Protein AF-A0A2G2Y1C4-F1 (afdb_monomer_lite)

pLDDT: mean 75.75, std 23.14, range [30.42, 97.06]

Structure (mmCIF, N/CA/C/O backbone):
data_AF-A0A2G2Y1C4-F1
#
_entry.id   AF-A0A2G2Y1C4-F1
#
loop_
_atom_site.group_PDB
_atom_site.id
_atom_site.type_symbol
_atom_site.label_atom_id
_atom_site.label_alt_id
_atom_site.label_comp_id
_atom_site.label_asym_id
_atom_site.label_entity_id
_atom_site.label_seq_id
_atom_site.pdbx_PDB_ins_code
_atom_site.Cartn_x
_atom_site.Cartn_y
_atom_site.Cartn_z
_atom_site.occupancy
_atom_site.B_iso_or_equiv
_atom_site.auth_seq_id
_atom_site.auth_comp_id
_atom_site.auth_asym_id
_atom_site.auth_atom_id
_atom_site.pdbx_PDB_model_num
ATOM 1 N N . MET A 1 1 ? -16.533 24.999 45.768 1.00 81.38 1 MET A N 1
ATOM 2 C CA . MET A 1 1 ? -15.259 25.514 45.211 1.00 81.38 1 MET A CA 1
ATOM 3 C C . MET A 1 1 ? -14.084 24.594 45.549 1.00 81.38 1 MET A C 1
ATOM 5 O O . MET A 1 1 ? -13.440 24.134 44.619 1.00 81.38 1 MET A O 1
ATOM 9 N N . GLN A 1 2 ? -13.850 24.238 46.823 1.00 87.19 2 GLN A N 1
ATOM 10 C CA . GLN A 1 2 ? -12.787 23.288 47.216 1.00 87.19 2 GLN A CA 1
ATOM 11 C C . GLN A 1 2 ? -12.894 21.903 46.551 1.00 87.19 2 GLN A C 1
ATOM 13 O O . GLN A 1 2 ? -11.901 21.393 46.051 1.00 87.19 2 GLN A O 1
ATOM 18 N N . GLU A 1 3 ? -14.096 21.330 46.457 1.00 92.88 3 GLU A N 1
ATOM 19 C CA . GLU A 1 3 ? -14.301 20.005 45.844 1.00 92.88 3 GLU A CA 1
ATOM 20 C C . GLU A 1 3 ? -13.910 19.955 44.352 1.00 92.88 3 GLU A C 1
ATOM 22 O O . GLU A 1 3 ? -13.404 18.950 43.863 1.00 92.88 3 GLU A O 1
ATOM 27 N N . GLN A 1 4 ? -14.106 21.058 43.623 1.00 90.94 4 GLN A N 1
ATOM 28 C CA . GLN A 1 4 ? -13.743 21.156 42.203 1.00 90.94 4 GLN A CA 1
ATOM 29 C C . GLN A 1 4 ? -12.221 21.212 42.018 1.00 90.94 4 GLN A C 1
ATOM 31 O O . GLN A 1 4 ? -11.687 20.574 41.116 1.00 90.94 4 GLN A O 1
ATOM 36 N N . LEU A 1 5 ? -11.520 21.922 42.908 1.00 92.19 5 LEU A N 1
ATOM 37 C CA . LEU A 1 5 ? -10.056 21.945 42.942 1.00 92.19 5 LEU A CA 1
ATOM 38 C C . LEU A 1 5 ? -9.486 20.563 43.280 1.00 92.19 5 LEU A C 1
ATOM 40 O O . LEU A 1 5 ? -8.522 20.133 42.656 1.00 92.19 5 LEU A O 1
ATOM 44 N N . GLN A 1 6 ? -10.109 19.842 44.216 1.00 94.06 6 GLN A N 1
ATOM 45 C CA . GLN A 1 6 ? -9.686 18.490 44.576 1.00 94.06 6 GLN A CA 1
ATOM 46 C C . GLN A 1 6 ? -9.842 17.505 43.413 1.00 94.06 6 GLN A C 1
ATOM 48 O O . GLN A 1 6 ? -8.886 16.807 43.084 1.00 94.06 6 GLN A O 1
ATOM 53 N N . LYS A 1 7 ? -10.990 17.528 42.723 1.00 94.12 7 LYS A N 1
ATOM 54 C CA . LYS A 1 7 ? -11.219 16.718 41.514 1.00 94.12 7 LYS A CA 1
ATOM 55 C C . LYS A 1 7 ? -10.218 17.029 40.400 1.00 94.12 7 LYS A C 1
ATOM 57 O O . LYS A 1 7 ? -9.780 16.121 39.700 1.00 94.12 7 LYS A O 1
ATOM 62 N N . LEU A 1 8 ? -9.834 18.297 40.238 1.00 95.94 8 LEU A N 1
ATO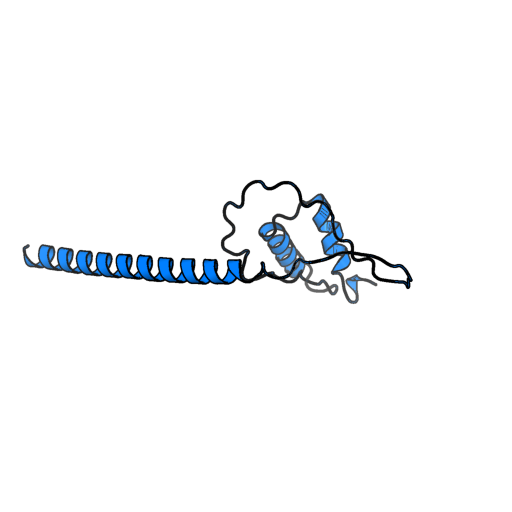M 63 C CA . LEU A 1 8 ? -8.838 18.694 39.242 1.00 95.94 8 LEU A CA 1
ATOM 64 C C . LEU A 1 8 ? -7.443 18.144 39.573 1.00 95.94 8 LEU A C 1
ATOM 66 O O . LEU A 1 8 ? -6.782 17.604 38.689 1.00 95.94 8 LEU A O 1
ATOM 70 N N . MET A 1 9 ? -7.010 18.248 40.832 1.00 93.31 9 MET A N 1
ATOM 71 C CA . MET A 1 9 ? -5.713 17.721 41.274 1.00 93.31 9 MET A CA 1
ATOM 72 C C . MET A 1 9 ? -5.638 16.200 41.127 1.00 93.31 9 MET A C 1
ATOM 74 O O . MET A 1 9 ? -4.637 15.680 40.644 1.00 93.31 9 MET A O 1
ATOM 78 N N . GLU A 1 10 ? -6.710 15.494 41.485 1.00 95.25 10 GLU A N 1
ATOM 79 C CA . GLU A 1 10 ? -6.806 14.041 41.327 1.00 95.25 10 GLU A CA 1
ATOM 80 C C . GLU A 1 10 ? -6.771 13.628 39.846 1.00 95.25 10 GLU A C 1
ATOM 82 O O . GLU A 1 10 ? -6.035 12.718 39.463 1.00 95.25 10 GLU A O 1
ATOM 87 N N . GLY A 1 11 ? -7.487 14.359 38.983 1.00 96.38 11 GLY A N 1
ATOM 88 C CA . GLY A 1 11 ? -7.442 14.150 37.537 1.00 96.38 11 GLY A CA 1
ATOM 89 C C . GLY A 1 11 ? -6.048 14.374 36.944 1.00 96.38 11 GLY A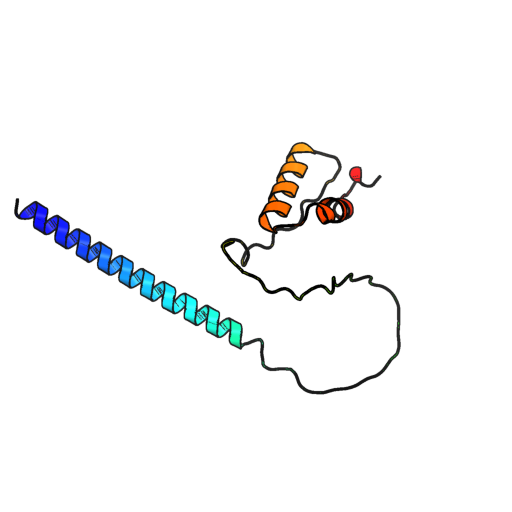 C 1
ATOM 90 O O . GLY A 1 11 ? -5.593 13.571 36.130 1.00 96.38 11 GLY A O 1
ATOM 91 N N . MET A 1 12 ? -5.345 15.428 37.367 1.00 93.25 12 MET A N 1
ATOM 92 C CA . MET A 1 12 ? -3.978 15.720 36.920 1.00 93.25 12 MET A CA 1
ATOM 93 C C . MET A 1 12 ? -2.971 14.673 37.401 1.00 93.25 12 MET A C 1
ATOM 95 O O . MET A 1 12 ? -2.137 14.249 36.604 1.00 93.25 12 MET A O 1
ATOM 99 N N . ALA A 1 13 ? -3.080 14.211 38.650 1.00 94.94 13 ALA A N 1
ATOM 100 C CA . ALA A 1 13 ? -2.252 13.125 39.172 1.00 94.94 13 ALA A CA 1
ATOM 101 C C . ALA A 1 13 ? -2.449 11.841 38.351 1.00 94.94 13 ALA A C 1
ATOM 103 O O . ALA A 1 13 ? -1.488 11.276 37.840 1.00 94.94 13 ALA A O 1
ATOM 104 N N . SER A 1 14 ? -3.703 11.463 38.082 1.00 96.44 14 SER A N 1
ATOM 105 C CA . SER A 1 14 ? -4.017 10.298 37.246 1.00 96.44 14 SER A CA 1
ATOM 106 C C . SER A 1 14 ? -3.522 10.430 35.796 1.00 96.44 14 SER A C 1
ATOM 108 O O . SER A 1 14 ? -3.154 9.439 35.163 1.00 96.44 14 SER A O 1
ATOM 110 N N . ILE A 1 15 ? -3.536 11.636 35.216 1.00 97.06 15 ILE A N 1
ATOM 111 C CA . ILE A 1 15 ? -2.954 11.887 33.885 1.00 97.06 15 ILE A CA 1
ATOM 112 C C . ILE A 1 15 ? -1.430 11.73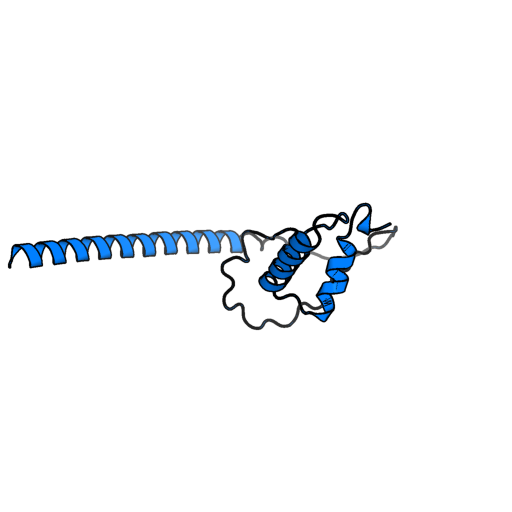9 33.933 1.00 97.06 15 ILE A C 1
ATOM 114 O O . ILE A 1 15 ? -0.853 11.120 33.041 1.00 97.06 15 ILE A O 1
ATOM 118 N N . MET A 1 16 ? -0.787 12.279 34.968 1.00 93.94 16 MET A N 1
ATOM 119 C CA . MET A 1 16 ? 0.662 12.207 35.143 1.00 93.94 16 MET A CA 1
ATOM 120 C C . MET A 1 16 ? 1.140 10.760 35.292 1.00 93.94 16 MET A C 1
ATOM 122 O O . MET A 1 16 ? 2.090 10.370 34.616 1.00 93.94 16 MET A O 1
ATOM 126 N N . ASP A 1 17 ? 0.435 9.950 36.081 1.00 95.81 17 ASP A N 1
ATOM 127 C CA . ASP A 1 17 ? 0.740 8.527 36.256 1.00 95.81 17 ASP A CA 1
ATOM 128 C C . ASP A 1 17 ? 0.623 7.758 34.934 1.00 95.81 17 ASP A C 1
ATOM 130 O O . ASP A 1 17 ? 1.509 6.981 34.576 1.00 95.81 17 ASP A O 1
ATOM 134 N N . ARG A 1 18 ? -0.440 8.018 34.159 1.00 96.00 18 ARG A N 1
ATOM 135 C CA . ARG A 1 18 ? -0.629 7.401 32.837 1.00 96.00 18 ARG A CA 1
ATOM 136 C C . ARG A 1 18 ? 0.471 7.792 31.857 1.00 96.00 18 ARG A C 1
ATOM 138 O O . ARG A 1 18 ? 0.987 6.920 31.166 1.00 96.00 18 ARG A O 1
ATOM 145 N N . ASN A 1 19 ? 0.851 9.067 31.810 1.00 95.81 19 ASN A N 1
ATOM 146 C CA . ASN A 1 19 ? 1.941 9.521 30.948 1.00 95.81 19 ASN A CA 1
ATOM 147 C C . ASN A 1 19 ? 3.273 8.876 31.357 1.00 95.81 19 ASN A C 1
ATOM 149 O O . ASN A 1 19 ? 3.985 8.361 30.502 1.00 95.81 19 ASN A O 1
ATOM 153 N N . SER A 1 20 ? 3.559 8.808 32.661 1.00 96.38 20 SER A N 1
ATOM 154 C CA . SER A 1 20 ? 4.757 8.139 33.177 1.00 96.38 20 SER A CA 1
ATOM 155 C C . SER A 1 20 ? 4.791 6.648 32.830 1.00 96.38 20 SER A C 1
ATOM 157 O O . SER A 1 20 ? 5.866 6.107 32.572 1.00 96.38 20 SER A O 1
ATOM 159 N N . GLN A 1 21 ? 3.638 5.975 32.836 1.00 96.44 21 GLN A N 1
ATOM 160 C CA . GLN A 1 21 ? 3.535 4.572 32.445 1.00 96.44 21 GLN A CA 1
ATOM 161 C C . GLN A 1 21 ? 3.794 4.389 30.943 1.00 96.44 21 GLN A C 1
ATOM 163 O O . GLN A 1 21 ? 4.566 3.511 30.566 1.00 96.44 21 GLN A O 1
ATOM 168 N N . VAL A 1 22 ? 3.217 5.247 30.095 1.00 96.44 22 VAL A N 1
ATOM 169 C CA . VAL A 1 22 ? 3.458 5.230 28.641 1.00 96.44 22 VAL A CA 1
ATOM 170 C C . VAL A 1 22 ? 4.936 5.460 28.323 1.00 96.44 22 VAL A C 1
ATOM 172 O O . VAL A 1 22 ? 5.499 4.743 27.498 1.00 96.44 22 VAL A O 1
ATOM 175 N N . ASP A 1 23 ? 5.588 6.408 28.999 1.00 93.88 23 ASP A N 1
ATOM 176 C CA . ASP A 1 23 ? 7.017 6.681 28.807 1.00 93.88 23 ASP A CA 1
ATOM 177 C C . ASP A 1 23 ? 7.883 5.471 29.182 1.00 93.88 23 ASP A C 1
ATOM 179 O O . ASP A 1 23 ? 8.853 5.149 28.487 1.00 93.88 23 ASP A O 1
ATOM 183 N N . LYS A 1 24 ? 7.507 4.759 30.250 1.00 96.12 24 LYS A N 1
ATOM 184 C CA . LYS A 1 24 ? 8.177 3.526 30.670 1.00 96.12 24 LYS A CA 1
ATOM 185 C C . LYS A 1 24 ? 8.014 2.415 29.630 1.00 96.12 24 LYS A C 1
ATOM 187 O O . LYS A 1 24 ? 9.012 1.839 29.201 1.00 96.12 24 LYS A O 1
ATOM 192 N N . GLU A 1 25 ? 6.785 2.149 29.194 1.00 95.38 25 GLU A N 1
ATOM 193 C CA . GLU A 1 25 ? 6.492 1.130 28.176 1.00 95.38 25 GLU A CA 1
ATOM 194 C C . GLU A 1 25 ? 7.194 1.442 26.846 1.00 95.38 25 GLU A C 1
ATOM 196 O O . GLU A 1 25 ? 7.759 0.552 26.210 1.00 95.38 25 GLU A O 1
ATOM 201 N N . MET A 1 26 ? 7.242 2.717 26.448 1.00 94.44 26 MET A N 1
ATOM 202 C CA . MET A 1 26 ? 7.983 3.171 25.270 1.00 94.44 26 MET A CA 1
ATOM 203 C C . MET A 1 26 ? 9.492 2.924 25.409 1.00 94.44 26 MET A C 1
ATOM 205 O O . MET A 1 26 ? 10.149 2.517 24.447 1.00 94.44 26 MET A O 1
ATOM 209 N N . GLY A 1 27 ? 10.046 3.149 26.604 1.00 94.94 27 GLY A N 1
ATOM 210 C CA . GLY A 1 27 ? 11.438 2.840 26.924 1.00 94.94 27 GLY A CA 1
ATOM 211 C C . GLY A 1 27 ? 11.754 1.352 26.766 1.00 94.94 27 GLY A C 1
ATOM 212 O O . GLY A 1 27 ? 12.711 0.999 26.075 1.00 94.94 27 GLY A O 1
ATOM 213 N N . GLU A 1 28 ? 10.914 0.484 27.329 1.00 95.31 28 GLU A N 1
ATOM 214 C CA . GLU A 1 28 ? 11.053 -0.975 27.231 1.00 95.31 28 GLU A CA 1
ATOM 215 C C . GLU A 1 28 ? 10.929 -1.464 25.778 1.00 95.31 28 GLU A C 1
ATOM 217 O O . GLU A 1 28 ? 11.750 -2.254 25.303 1.00 95.31 28 GLU A O 1
ATOM 222 N N . LEU A 1 29 ? 9.950 -0.950 25.023 1.00 95.38 29 LEU A N 1
ATOM 223 C CA . LEU A 1 29 ? 9.786 -1.264 23.600 1.00 95.38 29 LEU A CA 1
ATOM 224 C C . LEU A 1 29 ? 11.011 -0.845 22.778 1.00 95.38 29 LEU A C 1
ATOM 226 O O . LEU A 1 29 ? 11.468 -1.603 21.916 1.00 95.38 29 LEU A O 1
ATOM 230 N N . LYS A 1 30 ? 11.577 0.335 23.056 1.00 88.81 30 LYS A N 1
ATOM 231 C CA . LYS A 1 30 ? 12.797 0.817 22.397 1.00 88.81 30 LYS A CA 1
ATOM 232 C C . LYS A 1 30 ? 13.995 -0.082 22.698 1.00 88.81 30 LYS A C 1
ATOM 234 O O . LYS A 1 30 ? 14.774 -0.373 21.791 1.00 88.81 30 LYS A O 1
ATOM 239 N N . GLU A 1 31 ? 14.145 -0.525 23.943 1.00 92.19 31 GLU A N 1
ATOM 240 C CA . GLU A 1 31 ? 15.231 -1.421 24.340 1.00 92.19 31 GLU A CA 1
ATOM 241 C C . GLU A 1 31 ? 15.115 -2.792 23.662 1.00 92.19 31 GLU A C 1
ATOM 243 O O . GLU A 1 31 ? 16.096 -3.297 23.114 1.00 92.19 31 GLU A O 1
ATOM 248 N N . ASN A 1 32 ? 13.912 -3.368 23.619 1.00 89.94 32 ASN A N 1
ATOM 249 C CA . ASN A 1 32 ? 13.664 -4.639 22.939 1.00 89.94 32 ASN A CA 1
ATOM 250 C C . ASN A 1 32 ? 13.996 -4.566 21.441 1.00 89.94 32 ASN A C 1
ATOM 252 O O . ASN A 1 32 ? 14.635 -5.471 20.903 1.00 89.94 32 ASN A O 1
ATOM 256 N N . LEU A 1 33 ? 13.636 -3.464 20.773 1.00 83.38 33 LEU A N 1
ATOM 257 C CA . LEU A 1 33 ? 14.007 -3.227 19.374 1.00 83.38 33 LEU A CA 1
ATOM 258 C C . LEU A 1 33 ? 15.524 -3.093 19.186 1.00 83.38 33 LEU A C 1
ATOM 260 O O . LEU A 1 33 ? 16.065 -3.629 18.221 1.00 83.38 33 LEU A O 1
ATOM 264 N N . ALA A 1 34 ? 16.218 -2.412 20.102 1.00 82.88 34 ALA A N 1
ATOM 265 C CA . ALA A 1 34 ? 17.673 -2.285 20.046 1.00 82.88 34 ALA A CA 1
ATOM 266 C C . ALA A 1 34 ? 18.372 -3.647 20.189 1.00 82.88 34 ALA A C 1
ATOM 268 O O . ALA A 1 34 ? 19.318 -3.925 19.459 1.00 82.88 34 ALA A O 1
ATOM 269 N N . ARG A 1 35 ? 17.873 -4.525 21.069 1.00 81.12 35 ARG A N 1
ATOM 270 C CA . ARG A 1 35 ? 18.395 -5.891 21.244 1.00 81.12 35 ARG A CA 1
ATOM 271 C C . ARG A 1 35 ? 18.214 -6.751 19.990 1.00 81.12 35 ARG A C 1
ATOM 273 O O . ARG A 1 35 ? 19.120 -7.492 19.634 1.00 81.12 35 ARG A O 1
ATOM 280 N N . LEU A 1 36 ? 17.082 -6.626 19.296 1.00 77.38 36 LEU A N 1
ATOM 281 C CA . LEU A 1 36 ? 16.839 -7.343 18.037 1.00 77.38 36 LEU A CA 1
ATOM 282 C C . LEU A 1 36 ? 17.774 -6.888 16.907 1.00 77.38 36 LEU A C 1
ATOM 284 O O . LEU A 1 36 ? 18.185 -7.714 16.101 1.00 77.38 36 LEU A O 1
ATOM 288 N N . ALA A 1 37 ? 18.143 -5.605 16.864 1.00 74.56 37 ALA A N 1
ATOM 289 C CA . ALA A 1 37 ? 19.045 -5.072 15.841 1.00 74.56 37 ALA A CA 1
ATOM 290 C C . ALA A 1 37 ? 20.508 -5.532 15.999 1.00 74.56 37 ALA A C 1
ATOM 292 O O . ALA A 1 37 ? 21.247 -5.543 15.021 1.00 74.56 37 ALA A O 1
ATOM 293 N N . VAL A 1 38 ? 20.936 -5.904 17.211 1.00 62.22 38 VAL A N 1
ATOM 294 C CA . VAL A 1 38 ? 22.321 -6.333 17.494 1.00 62.22 38 VAL A CA 1
ATOM 295 C C . VAL A 1 38 ? 22.577 -7.791 17.082 1.00 62.22 38 VAL A C 1
ATOM 297 O O . VAL A 1 38 ? 23.716 -8.162 16.817 1.00 62.22 38 VAL A O 1
ATOM 300 N N . ASN A 1 39 ? 21.532 -8.611 16.953 1.00 59.03 39 ASN A N 1
ATOM 301 C CA . ASN A 1 39 ? 21.679 -10.051 16.722 1.00 59.03 39 ASN A CA 1
ATOM 302 C C . ASN A 1 39 ? 21.941 -10.450 15.253 1.00 59.03 39 ASN A C 1
ATOM 304 O O . ASN A 1 39 ? 22.095 -11.637 14.982 1.00 59.03 39 ASN A O 1
ATOM 308 N N . ASP A 1 40 ? 22.014 -9.498 14.315 1.00 57.03 40 ASP A N 1
ATOM 309 C CA . ASP A 1 40 ? 22.295 -9.763 12.889 1.00 57.03 40 ASP A CA 1
ATOM 310 C C . ASP A 1 40 ? 23.802 -9.693 12.546 1.00 57.03 40 ASP A C 1
ATOM 312 O O . ASP A 1 40 ? 24.197 -9.901 11.404 1.00 57.03 40 ASP A O 1
ATOM 316 N N . GLN A 1 41 ? 24.673 -9.397 13.522 1.00 49.06 41 GLN A N 1
ATOM 317 C CA . GLN A 1 41 ? 26.063 -8.998 13.261 1.00 49.06 41 GLN A CA 1
ATOM 318 C C . GLN A 1 41 ? 27.128 -9.929 13.873 1.00 49.06 41 GLN A C 1
ATOM 320 O O . GLN A 1 41 ? 28.149 -9.461 14.368 1.00 49.06 41 GLN A O 1
ATOM 325 N N . GLU A 1 42 ? 26.930 -11.249 13.807 1.00 43.94 42 GLU A N 1
ATOM 326 C CA . GLU A 1 42 ? 27.973 -12.238 14.137 1.00 43.94 42 GLU A CA 1
ATOM 327 C C . GLU A 1 42 ? 28.008 -13.413 13.139 1.00 43.94 42 GLU A C 1
ATOM 329 O O . GLU A 1 42 ? 27.763 -14.547 13.530 1.00 43.94 42 GLU A O 1
ATOM 334 N N . ASN A 1 43 ? 28.317 -13.177 11.852 1.00 44.50 43 ASN A N 1
ATOM 335 C CA . ASN A 1 43 ? 28.992 -14.183 11.005 1.00 44.50 43 ASN A CA 1
ATOM 336 C C . ASN A 1 43 ? 29.504 -13.607 9.663 1.00 44.50 43 ASN A C 1
ATOM 338 O O . ASN A 1 43 ? 28.932 -13.876 8.613 1.00 44.50 43 ASN A O 1
ATOM 342 N N . GLU A 1 44 ? 30.598 -12.845 9.664 1.00 40.75 44 GLU A N 1
ATOM 343 C CA . GLU A 1 44 ? 31.309 -12.472 8.426 1.00 40.75 44 GLU A CA 1
ATOM 344 C C . GLU A 1 44 ? 32.798 -12.805 8.592 1.00 40.75 44 GLU A C 1
ATOM 346 O O . GLU A 1 44 ? 33.608 -11.996 9.049 1.00 40.75 44 GLU A O 1
ATOM 351 N N . GLY A 1 45 ? 33.150 -14.050 8.260 1.00 36.12 45 GLY A N 1
ATOM 352 C CA . GLY A 1 45 ? 34.520 -14.551 8.234 1.00 36.12 45 GLY A CA 1
ATOM 353 C C . GLY A 1 45 ? 34.795 -15.399 6.988 1.00 36.12 45 GLY A C 1
ATOM 354 O O . GLY A 1 45 ? 34.300 -16.512 6.884 1.00 36.12 45 GLY A O 1
ATOM 355 N N . GLY A 1 46 ? 35.655 -14.891 6.096 1.00 33.47 46 GLY A N 1
ATOM 356 C CA . GLY A 1 46 ? 36.616 -15.707 5.332 1.00 33.47 46 GLY A CA 1
ATOM 357 C C . GLY A 1 46 ? 36.210 -16.316 3.974 1.00 33.47 46 GLY A C 1
ATOM 358 O O . GLY A 1 46 ? 35.873 -17.486 3.901 1.00 33.47 46 GLY A O 1
ATOM 359 N N . ARG A 1 47 ? 36.402 -15.536 2.898 1.00 39.78 47 ARG A N 1
ATOM 360 C CA . ARG A 1 47 ? 37.311 -15.764 1.738 1.00 39.78 47 ARG A CA 1
ATOM 361 C C . ARG A 1 47 ? 37.276 -17.081 0.893 1.00 39.78 47 ARG A C 1
ATOM 363 O O . ARG A 1 47 ? 37.646 -18.148 1.360 1.00 39.78 47 ARG A O 1
ATOM 370 N N . GLU A 1 48 ? 37.085 -16.843 -0.420 1.00 37.94 48 GLU A N 1
ATOM 371 C CA . GLU A 1 48 ? 37.654 -17.454 -1.661 1.00 37.94 48 GLU A CA 1
ATOM 372 C C . GLU A 1 48 ? 36.994 -18.616 -2.453 1.00 37.94 48 GLU A C 1
ATOM 374 O O . GLU A 1 48 ? 36.933 -19.761 -2.027 1.00 37.94 48 GLU A O 1
ATOM 379 N N . GLU A 1 49 ? 36.612 -18.238 -3.690 1.00 36.78 49 GLU A N 1
ATOM 380 C CA . GLU A 1 49 ? 36.729 -18.878 -5.021 1.00 36.78 49 GLU A CA 1
ATOM 381 C C . GLU A 1 49 ? 36.487 -20.386 -5.234 1.00 36.78 49 GLU A C 1
ATOM 383 O O . GLU A 1 49 ? 37.298 -21.227 -4.862 1.00 36.78 49 GLU A O 1
ATOM 388 N N . SER A 1 50 ? 35.545 -20.715 -6.132 1.00 39.44 50 SER A N 1
ATOM 389 C CA . SER A 1 50 ? 35.885 -21.111 -7.519 1.00 39.44 50 SER A CA 1
ATOM 390 C C . SER A 1 50 ? 34.668 -21.538 -8.351 1.00 39.44 50 SER A C 1
ATOM 392 O O . SER A 1 50 ? 33.663 -22.037 -7.855 1.00 39.44 50 SER A O 1
ATOM 394 N N . ALA A 1 51 ? 34.807 -21.313 -9.656 1.00 43.97 51 ALA A N 1
ATOM 395 C CA . ALA A 1 51 ? 33.825 -21.453 -10.721 1.00 43.97 51 ALA A CA 1
ATOM 396 C C . ALA A 1 51 ? 33.344 -22.888 -11.019 1.00 43.97 51 ALA A C 1
ATOM 398 O O . ALA A 1 51 ? 34.148 -23.810 -11.089 1.00 43.97 51 ALA A O 1
ATOM 399 N N . ALA A 1 52 ? 32.054 -23.029 -11.351 1.00 32.97 52 ALA A N 1
ATOM 400 C CA . ALA A 1 52 ? 31.517 -23.910 -12.403 1.00 32.97 52 ALA A CA 1
ATOM 401 C C . ALA A 1 52 ? 29.997 -23.690 -12.519 1.00 32.97 52 ALA A C 1
ATOM 403 O O . ALA A 1 52 ? 29.260 -23.838 -11.549 1.00 32.97 52 ALA A O 1
ATOM 404 N N . GLY A 1 53 ? 29.536 -23.277 -13.700 1.00 33.47 53 GLY A N 1
ATOM 405 C CA . GLY A 1 53 ? 28.196 -22.727 -13.883 1.00 33.47 53 GLY A CA 1
ATOM 406 C C . GLY A 1 53 ? 27.033 -23.713 -13.949 1.00 33.47 53 GLY A C 1
ATOM 407 O O . GLY A 1 53 ? 27.207 -24.926 -14.029 1.00 33.47 53 GLY A O 1
ATOM 408 N N . ARG A 1 54 ? 25.831 -23.130 -14.006 1.00 36.69 54 ARG A N 1
ATOM 409 C CA . ARG A 1 54 ? 24.696 -23.493 -14.872 1.00 36.69 54 ARG A CA 1
ATOM 410 C C . ARG A 1 54 ? 23.572 -22.463 -14.698 1.00 36.69 54 ARG A C 1
ATOM 412 O O . ARG A 1 54 ? 23.577 -21.668 -13.770 1.00 36.69 54 ARG A O 1
ATOM 419 N N . ALA A 1 55 ? 22.700 -22.445 -15.695 1.00 34.19 55 ALA A N 1
ATOM 420 C CA . ALA A 1 55 ? 21.814 -21.368 -16.105 1.00 34.19 55 ALA A CA 1
ATOM 421 C C . ALA A 1 55 ? 20.616 -21.053 -15.182 1.00 34.19 55 ALA A C 1
ATOM 423 O O . ALA A 1 55 ? 20.159 -21.901 -14.424 1.00 34.19 55 ALA A O 1
ATOM 424 N N . CYS A 1 56 ? 20.061 -19.858 -15.436 1.00 30.42 56 CYS A N 1
ATOM 425 C CA . CYS A 1 56 ? 18.703 -19.369 -15.150 1.00 30.42 56 CYS A CA 1
ATOM 426 C C . CYS A 1 56 ? 18.350 -18.941 -13.713 1.00 30.42 56 CYS A C 1
ATOM 428 O O . CYS A 1 56 ? 17.803 -19.718 -12.944 1.00 30.42 56 CYS A O 1
ATOM 430 N N . SER A 1 57 ? 18.486 -17.637 -13.449 1.00 41.31 57 SER A N 1
ATOM 431 C CA . SER A 1 57 ? 17.397 -16.781 -12.943 1.00 41.31 57 SER A CA 1
ATOM 432 C C . SER A 1 57 ? 17.813 -15.318 -13.142 1.00 41.31 57 SER A C 1
ATOM 434 O O . SER A 1 57 ? 18.858 -14.904 -12.645 1.00 41.31 57 SER A O 1
ATOM 436 N N . MET A 1 58 ? 17.069 -14.541 -13.939 1.00 43.16 58 MET A N 1
ATOM 437 C CA . MET A 1 58 ? 17.260 -13.085 -13.982 1.00 43.16 58 MET A CA 1
ATOM 438 C C . MET A 1 58 ? 16.641 -12.483 -12.720 1.00 43.16 58 MET A C 1
ATOM 440 O O . MET A 1 58 ? 15.549 -11.920 -12.751 1.00 43.16 58 MET A O 1
ATOM 444 N N . ASP A 1 59 ? 17.357 -12.586 -11.610 1.00 38.78 59 ASP A N 1
ATOM 445 C CA . ASP A 1 59 ? 17.136 -11.726 -10.462 1.00 38.78 59 ASP A CA 1
ATOM 446 C C . ASP A 1 59 ? 17.750 -10.364 -10.796 1.00 38.78 59 ASP A C 1
ATOM 448 O O . ASP A 1 59 ? 18.949 -10.129 -10.644 1.00 38.78 59 ASP A O 1
ATOM 452 N N . LEU A 1 60 ? 16.920 -9.464 -11.331 1.00 41.31 60 LEU A N 1
ATOM 453 C CA . LEU A 1 60 ? 17.235 -8.041 -11.453 1.00 41.31 60 LEU A CA 1
ATOM 454 C C . LEU A 1 60 ? 17.322 -7.445 -10.041 1.00 41.31 60 LEU A C 1
ATOM 456 O O . LEU A 1 60 ? 16.408 -6.773 -9.564 1.00 41.31 60 LEU A O 1
ATOM 460 N N . HIS A 1 61 ? 18.444 -7.700 -9.370 1.00 45.19 61 HIS A N 1
ATOM 461 C CA . HIS A 1 61 ? 18.904 -6.899 -8.251 1.00 45.19 61 HIS A CA 1
ATOM 462 C C . HIS A 1 61 ? 19.188 -5.505 -8.814 1.00 45.19 61 HIS A C 1
ATOM 464 O O . HIS A 1 61 ? 20.161 -5.283 -9.534 1.00 45.19 61 HIS A O 1
ATOM 470 N N . ASN A 1 62 ? 18.261 -4.578 -8.579 1.00 47.41 62 ASN A N 1
ATOM 471 C CA . ASN A 1 62 ? 18.428 -3.181 -8.941 1.00 47.41 62 ASN A CA 1
ATOM 472 C C . ASN A 1 62 ? 19.491 -2.572 -8.021 1.00 47.41 62 ASN A C 1
ATOM 474 O O . ASN A 1 62 ? 19.190 -2.062 -6.940 1.00 47.41 62 ASN A O 1
ATOM 478 N N . ASP A 1 63 ? 20.738 -2.671 -8.462 1.00 43.00 63 ASP A N 1
ATOM 479 C CA . ASP A 1 63 ? 21.910 -2.046 -7.868 1.00 43.00 63 ASP A CA 1
ATOM 480 C C . ASP A 1 63 ? 21.87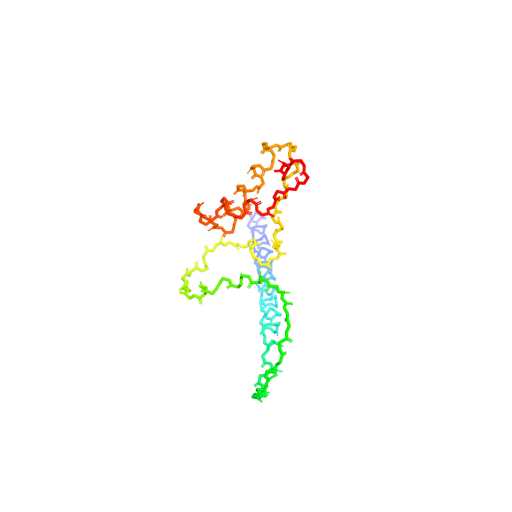8 -0.530 -8.136 1.00 43.00 63 ASP A C 1
ATOM 482 O O . ASP A 1 63 ? 22.517 -0.004 -9.039 1.00 43.00 63 ASP A O 1
ATOM 486 N N . TYR A 1 64 ? 21.037 0.171 -7.373 1.00 45.25 64 TYR A N 1
ATOM 487 C CA . TYR A 1 64 ? 21.109 1.618 -7.152 1.00 45.25 64 TYR A CA 1
ATOM 488 C C . TYR A 1 64 ? 20.698 1.933 -5.707 1.00 45.25 64 TYR A C 1
ATOM 490 O O . TYR A 1 64 ? 19.834 2.769 -5.445 1.00 45.25 64 TYR A O 1
ATOM 498 N N . ARG A 1 65 ? 21.314 1.260 -4.728 1.00 48.91 65 ARG A N 1
ATOM 499 C CA . ARG A 1 65 ? 21.279 1.703 -3.327 1.00 48.91 65 ARG A CA 1
ATOM 500 C C . ARG A 1 65 ? 22.516 2.535 -3.011 1.00 48.91 65 ARG A C 1
ATOM 502 O O . ARG A 1 65 ? 23.469 2.054 -2.416 1.00 48.91 65 ARG A O 1
ATOM 509 N N . SER A 1 66 ? 22.471 3.816 -3.371 1.00 51.62 66 SER A N 1
ATOM 510 C CA . SER A 1 66 ? 23.198 4.846 -2.622 1.00 51.62 66 SER A CA 1
ATOM 511 C C . SER A 1 66 ? 22.606 6.233 -2.871 1.00 51.62 66 SER A C 1
ATOM 513 O O . SER A 1 66 ? 23.042 6.985 -3.742 1.00 51.62 66 SER A O 1
ATOM 515 N N . ARG A 1 67 ? 21.588 6.576 -2.077 1.00 41.00 67 ARG A N 1
ATOM 516 C CA . ARG A 1 67 ? 21.336 7.955 -1.646 1.00 41.00 67 ARG A CA 1
ATOM 517 C C . ARG A 1 67 ? 20.444 7.922 -0.409 1.00 41.00 67 ARG A C 1
ATOM 519 O O . ARG A 1 67 ? 19.250 8.190 -0.480 1.00 41.00 67 ARG A O 1
ATOM 526 N N . ASP A 1 68 ? 21.046 7.618 0.734 1.00 49.22 68 ASP A N 1
ATOM 527 C CA . ASP A 1 68 ? 20.507 8.006 2.032 1.00 49.22 68 ASP A CA 1
ATOM 528 C C . ASP A 1 68 ? 20.181 9.498 2.023 1.00 49.22 68 ASP A C 1
ATOM 530 O O . ASP A 1 68 ? 21.085 10.328 2.132 1.00 49.22 68 ASP A O 1
ATOM 534 N N . LYS A 1 69 ? 18.899 9.849 1.891 1.00 47.31 69 LYS A N 1
ATOM 535 C CA . LYS A 1 69 ? 18.350 11.102 2.409 1.00 47.31 69 LYS A CA 1
ATOM 536 C C . LYS A 1 69 ? 16.919 10.873 2.882 1.00 47.31 69 LYS A C 1
ATOM 538 O O . LYS A 1 69 ? 15.979 10.904 2.106 1.00 47.31 69 LYS A O 1
ATOM 543 N N . GLN A 1 70 ? 16.813 10.763 4.205 1.00 43.16 70 GLN A N 1
ATOM 544 C CA . GLN A 1 70 ? 15.696 11.282 4.991 1.00 43.16 70 GLN A CA 1
ATOM 545 C C . GLN A 1 70 ? 14.416 10.439 4.991 1.00 43.16 70 GLN A C 1
ATOM 547 O O . GLN A 1 70 ? 13.369 10.841 4.509 1.00 43.16 70 GLN A O 1
ATOM 552 N N . ASN A 1 71 ? 14.513 9.335 5.731 1.00 48.91 71 ASN A N 1
ATOM 553 C CA . ASN A 1 71 ? 13.444 8.724 6.519 1.00 48.91 71 ASN A CA 1
ATOM 554 C C . ASN A 1 71 ? 12.684 9.777 7.363 1.00 48.91 71 ASN A C 1
ATOM 556 O O . ASN A 1 71 ? 12.996 9.981 8.535 1.00 48.91 71 ASN A O 1
ATOM 560 N N . HIS A 1 72 ? 11.719 10.472 6.761 1.00 49.59 72 HIS A N 1
ATOM 561 C CA . HIS A 1 72 ? 10.758 11.325 7.459 1.00 49.59 72 HIS A CA 1
ATOM 562 C C . HIS A 1 72 ? 9.342 10.900 7.083 1.00 49.59 72 HIS A C 1
ATOM 564 O O . HIS A 1 72 ? 8.758 11.406 6.134 1.00 49.59 72 HIS A O 1
ATOM 570 N N . GLY A 1 73 ? 8.769 10.023 7.909 1.00 47.91 73 GLY A N 1
ATOM 571 C CA . GLY A 1 73 ? 7.344 10.141 8.206 1.00 47.91 73 GLY A CA 1
ATOM 572 C C . GLY A 1 73 ? 6.404 9.075 7.668 1.00 47.91 73 GLY A C 1
ATOM 573 O O . GLY A 1 73 ? 5.220 9.370 7.582 1.00 47.91 73 GLY A O 1
ATOM 574 N N . ASN A 1 74 ? 6.849 7.847 7.391 1.00 47.53 74 ASN A N 1
ATOM 575 C CA . ASN A 1 74 ? 5.903 6.774 7.080 1.00 47.53 74 ASN A CA 1
ATOM 576 C C . ASN A 1 74 ? 5.905 5.693 8.175 1.00 47.53 74 ASN A C 1
ATOM 578 O O . ASN A 1 74 ? 6.528 4.646 8.068 1.00 47.53 74 ASN A O 1
ATOM 582 N N . PHE A 1 75 ? 5.202 5.963 9.281 1.00 48.16 75 PHE A N 1
ATOM 583 C CA . PHE A 1 75 ? 5.058 5.051 10.429 1.00 48.16 75 PHE A CA 1
ATOM 584 C C . PHE A 1 75 ? 4.411 3.693 10.074 1.00 48.16 75 PHE A C 1
ATOM 586 O O . PHE A 1 75 ? 4.466 2.763 10.876 1.00 48.16 75 PHE A O 1
ATOM 593 N N . PHE A 1 76 ? 3.847 3.553 8.871 1.00 51.91 76 PHE A N 1
ATOM 594 C CA . PHE A 1 76 ? 3.266 2.308 8.363 1.00 51.91 76 PHE A CA 1
ATOM 595 C C . PHE A 1 76 ? 4.287 1.346 7.715 1.00 51.91 76 PHE A C 1
ATOM 597 O O . PHE A 1 76 ? 3.959 0.185 7.483 1.00 51.91 76 PHE A O 1
ATOM 604 N N . THR A 1 77 ? 5.535 1.763 7.455 1.00 52.19 77 THR A N 1
ATOM 605 C CA . THR A 1 77 ? 6.420 1.072 6.487 1.00 52.19 77 THR A CA 1
ATOM 606 C C . THR A 1 77 ? 7.340 -0.014 7.036 1.00 52.19 77 THR A C 1
ATOM 608 O O . THR A 1 77 ? 8.174 -0.527 6.294 1.00 52.19 77 THR A O 1
ATOM 611 N N . ARG A 1 78 ? 7.215 -0.429 8.303 1.00 52.25 78 ARG A N 1
ATOM 612 C CA . ARG A 1 78 ? 8.066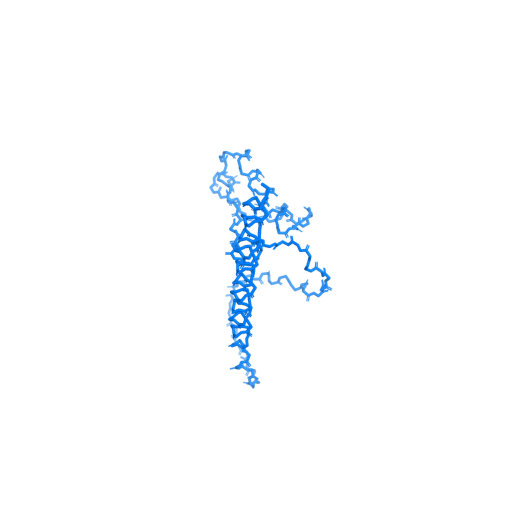 -1.522 8.828 1.00 52.25 78 ARG A CA 1
ATOM 613 C C . ARG A 1 78 ? 7.352 -2.835 9.117 1.00 52.25 78 ARG A C 1
ATOM 615 O O . ARG A 1 78 ? 8.037 -3.836 9.280 1.00 52.25 78 ARG A O 1
ATOM 622 N N . PHE A 1 79 ? 6.019 -2.853 9.163 1.00 51.19 79 PHE A N 1
ATOM 623 C CA . PHE A 1 79 ? 5.281 -4.034 9.636 1.00 51.19 79 PHE A CA 1
ATOM 624 C C . PHE A 1 79 ? 4.267 -4.629 8.655 1.00 51.19 79 PHE A C 1
ATOM 626 O O . PHE A 1 79 ? 3.809 -5.740 8.897 1.00 51.19 79 PHE A O 1
ATOM 633 N N . SER A 1 80 ? 3.987 -3.983 7.522 1.00 55.78 80 SER A N 1
ATOM 634 C CA . SER A 1 80 ? 3.120 -4.561 6.488 1.00 55.78 80 SER A CA 1
ATOM 635 C C . SER A 1 80 ? 3.677 -4.239 5.110 1.00 55.78 80 SER A C 1
ATOM 637 O O . SER A 1 80 ? 3.262 -3.274 4.475 1.00 55.78 80 SER A O 1
ATOM 639 N N . ARG A 1 81 ? 4.646 -5.031 4.641 1.00 67.12 81 ARG A N 1
ATOM 640 C CA . ARG A 1 81 ? 5.016 -5.017 3.223 1.00 67.12 81 ARG A CA 1
ATOM 641 C C . ARG A 1 81 ? 3.800 -5.543 2.460 1.00 67.12 81 ARG A C 1
ATOM 643 O O . ARG A 1 81 ? 3.522 -6.736 2.513 1.00 67.12 81 ARG A O 1
ATOM 650 N N . LEU A 1 82 ? 3.016 -4.640 1.874 1.00 79.69 82 LEU A N 1
ATOM 651 C CA . LEU A 1 82 ? 1.865 -5.020 1.063 1.00 79.69 82 LEU A CA 1
ATOM 652 C C . LEU A 1 82 ? 2.366 -5.770 -0.176 1.00 79.69 82 LEU A C 1
ATOM 654 O O . LEU A 1 82 ? 3.415 -5.435 -0.725 1.00 79.69 82 LEU A O 1
ATOM 658 N N . ASP A 1 83 ? 1.617 -6.776 -0.616 1.00 86.25 83 ASP A N 1
ATOM 659 C CA . ASP A 1 83 ? 1.849 -7.402 -1.915 1.00 86.25 83 ASP A CA 1
ATOM 660 C C . ASP A 1 83 ? 1.262 -6.526 -3.025 1.00 86.25 83 ASP A C 1
ATOM 662 O O . ASP A 1 83 ? 0.201 -5.912 -2.862 1.00 86.25 83 ASP A O 1
ATOM 666 N N . PHE A 1 84 ? 1.939 -6.478 -4.174 1.00 92.50 84 PHE A N 1
ATOM 667 C CA . PHE A 1 84 ? 1.441 -5.717 -5.314 1.00 92.50 84 PHE A CA 1
ATOM 668 C C . PHE A 1 84 ? 0.121 -6.326 -5.840 1.00 92.50 84 PHE A C 1
ATOM 670 O O . PHE A 1 84 ? 0.065 -7.537 -6.086 1.00 92.50 84 PHE A O 1
ATOM 677 N N . PRO A 1 85 ? -0.944 -5.525 -6.058 1.00 94.19 85 PRO A N 1
ATOM 678 C CA . PRO A 1 85 ? -2.226 -6.028 -6.551 1.00 94.19 85 PRO A CA 1
ATOM 679 C C . PRO A 1 85 ? -2.123 -6.633 -7.956 1.00 94.19 85 PRO A C 1
ATOM 681 O O . PRO A 1 85 ? -1.702 -5.962 -8.899 1.00 94.19 85 PRO A O 1
ATOM 684 N N . LYS A 1 86 ? -2.596 -7.868 -8.135 1.00 94.75 86 LYS A N 1
ATOM 685 C CA . LYS A 1 86 ? -2.657 -8.512 -9.455 1.00 94.75 86 LYS A CA 1
ATOM 686 C C . LYS A 1 86 ? -3.918 -8.129 -10.230 1.00 94.75 86 LYS A C 1
ATOM 688 O O . LYS A 1 86 ? -4.953 -7.849 -9.621 1.00 94.75 86 LYS A O 1
ATOM 693 N N . PHE A 1 87 ? -3.826 -8.113 -11.559 1.00 96.62 87 PHE A N 1
ATOM 694 C CA . PHE A 1 87 ? -4.946 -7.786 -12.446 1.00 96.62 87 PHE A CA 1
ATOM 695 C C . PHE A 1 87 ? -5.302 -8.947 -13.364 1.00 96.62 87 PHE A C 1
ATOM 697 O O . PHE A 1 87 ? -4.536 -9.266 -14.265 1.00 96.62 87 PHE A O 1
ATOM 704 N N . SER A 1 88 ? -6.491 -9.519 -13.177 1.00 92.50 88 SER A N 1
ATOM 705 C CA . SER A 1 88 ? -6.994 -10.644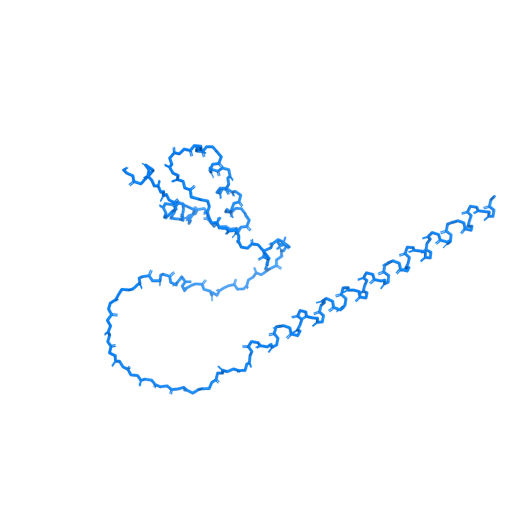 -13.975 1.00 92.50 88 SER A CA 1
ATOM 706 C C . SER A 1 88 ? -7.772 -10.243 -15.235 1.00 92.50 88 SER A C 1
ATOM 708 O O . SER A 1 88 ? -8.179 -11.114 -15.999 1.00 92.50 88 SER A O 1
ATOM 710 N N . GLY A 1 89 ? -8.023 -8.943 -15.439 1.00 90.38 89 GLY A N 1
ATOM 711 C CA . GLY A 1 89 ? -8.912 -8.420 -16.489 1.00 90.38 89 GLY A CA 1
ATOM 712 C C . GLY A 1 89 ? -10.261 -7.911 -15.966 1.00 90.38 89 GLY A C 1
ATOM 713 O O . GLY A 1 89 ? -10.977 -7.206 -16.676 1.00 90.38 89 GLY A O 1
ATOM 714 N N . LEU A 1 90 ? -10.598 -8.202 -14.705 1.00 93.75 90 LEU A N 1
ATOM 715 C CA . LEU A 1 90 ? -11.847 -7.789 -14.059 1.00 93.75 90 LEU A CA 1
ATOM 716 C C . LEU A 1 90 ? -11.633 -6.617 -13.088 1.00 93.75 90 LEU A C 1
ATOM 718 O O . LEU A 1 90 ? -10.534 -6.382 -12.597 1.00 93.75 90 LEU A O 1
ATOM 722 N N . GLU A 1 91 ? -12.706 -5.877 -12.795 1.00 93.62 91 GLU A N 1
ATOM 723 C CA . GLU A 1 91 ? -12.724 -4.815 -11.772 1.00 93.62 91 GLU A CA 1
ATOM 724 C C . GLU A 1 91 ? -11.626 -3.737 -11.911 1.00 93.62 91 GLU A C 1
ATOM 726 O O . GLU A 1 91 ? -11.054 -3.272 -10.922 1.00 93.62 91 GLU A O 1
ATOM 731 N N . LEU A 1 92 ? -11.363 -3.274 -13.140 1.00 94.56 92 LEU A N 1
ATOM 732 C CA . LEU A 1 92 ? -10.295 -2.312 -13.456 1.00 94.56 92 LEU A CA 1
ATOM 733 C C . LEU A 1 92 ? -10.232 -1.100 -12.508 1.00 94.56 92 LEU A C 1
ATOM 735 O O . LEU A 1 92 ? -9.152 -0.703 -12.082 1.00 94.56 92 LEU A O 1
ATOM 739 N N . ARG A 1 93 ? -11.381 -0.508 -12.153 1.00 96.62 93 ARG A N 1
ATOM 740 C CA . ARG A 1 93 ? -11.436 0.662 -11.254 1.00 96.62 93 ARG A CA 1
ATOM 741 C C . ARG A 1 93 ? -10.909 0.344 -9.856 1.00 96.62 93 ARG A C 1
ATOM 743 O O . ARG A 1 93 ? -10.149 1.130 -9.297 1.00 96.62 93 ARG A O 1
ATOM 750 N N . THR A 1 94 ? -11.305 -0.802 -9.314 1.00 96.19 94 THR A N 1
ATOM 751 C CA . THR A 1 94 ? -10.866 -1.277 -7.999 1.00 96.19 94 THR A CA 1
ATOM 752 C C . THR A 1 94 ? -9.374 -1.584 -8.016 1.00 96.19 94 THR A C 1
ATOM 754 O O . THR A 1 94 ? -8.658 -1.215 -7.086 1.00 96.19 94 THR A O 1
ATOM 757 N N . TRP A 1 95 ? -8.891 -2.221 -9.085 1.00 96.50 95 TRP A N 1
ATOM 758 C CA . TRP A 1 95 ? -7.471 -2.519 -9.238 1.00 96.50 95 TRP A CA 1
ATOM 759 C C . TRP A 1 95 ? -6.620 -1.247 -9.353 1.00 96.50 95 TRP A C 1
ATOM 761 O O . TRP A 1 95 ? -5.659 -1.097 -8.600 1.00 96.50 95 TRP A O 1
ATOM 771 N N . LEU A 1 96 ? -7.018 -0.289 -10.199 1.00 96.56 96 LEU A N 1
ATOM 772 C CA . LEU A 1 96 ? -6.321 0.993 -10.350 1.00 96.56 96 LEU A CA 1
ATOM 773 C C . LEU A 1 96 ? -6.218 1.751 -9.027 1.00 96.56 96 LEU A C 1
ATOM 775 O O . LEU A 1 96 ? -5.153 2.267 -8.705 1.00 96.56 96 LEU A O 1
ATOM 779 N N . TYR A 1 97 ? -7.299 1.778 -8.242 1.00 96.62 97 TYR A N 1
ATOM 780 C CA . TYR A 1 97 ? -7.278 2.399 -6.921 1.00 96.62 97 TYR A CA 1
ATOM 781 C C . TYR A 1 97 ? -6.237 1.742 -6.003 1.00 96.62 97 TYR A C 1
ATOM 783 O O . TYR A 1 97 ? -5.406 2.437 -5.425 1.00 96.62 97 TYR A O 1
ATOM 791 N N . LYS A 1 98 ? -6.228 0.406 -5.901 1.00 94.50 98 LYS A N 1
ATOM 792 C CA . LYS A 1 98 ? -5.268 -0.324 -5.052 1.00 94.50 98 LYS A CA 1
ATOM 793 C C . LYS A 1 98 ? -3.818 -0.096 -5.484 1.00 94.50 98 LYS A C 1
ATOM 795 O O . LYS A 1 98 ? -2.956 0.105 -4.634 1.00 94.50 98 LYS A O 1
ATOM 800 N N . VAL A 1 99 ? -3.554 -0.115 -6.788 1.00 95.31 99 VAL A N 1
ATOM 801 C CA . VAL A 1 99 ? -2.216 0.114 -7.347 1.00 95.31 99 VAL A CA 1
ATOM 802 C C . VAL A 1 99 ? -1.748 1.552 -7.111 1.00 95.31 99 VAL A C 1
ATOM 804 O O . VAL A 1 99 ? -0.588 1.769 -6.769 1.00 95.31 99 VAL A O 1
ATOM 807 N N . ASP A 1 100 ? -2.641 2.536 -7.218 1.00 94.88 100 ASP A N 1
ATOM 808 C CA . ASP A 1 100 ? -2.306 3.930 -6.922 1.00 94.88 100 ASP A CA 1
ATOM 809 C C . ASP A 1 100 ? -1.974 4.149 -5.436 1.00 94.88 100 ASP A C 1
ATOM 811 O O . ASP A 1 100 ? -1.003 4.838 -5.112 1.00 94.88 100 ASP A O 1
ATOM 815 N N . GLN A 1 101 ? -2.707 3.494 -4.527 1.00 93.62 101 GLN A N 1
ATOM 816 C CA . GLN A 1 101 ? -2.374 3.501 -3.098 1.00 93.62 101 GLN A CA 1
ATOM 817 C C . GLN A 1 101 ? -1.027 2.823 -2.819 1.00 93.62 101 GLN A C 1
ATOM 819 O O . GLN A 1 101 ? -0.225 3.367 -2.064 1.00 93.62 101 GLN A O 1
ATOM 824 N N . PHE A 1 102 ? -0.746 1.688 -3.466 1.00 92.69 102 PHE A N 1
ATOM 825 C CA . PHE A 1 102 ? 0.540 0.995 -3.354 1.00 92.69 102 PHE A CA 1
ATOM 826 C C . PHE A 1 102 ? 1.705 1.909 -3.763 1.00 92.69 102 PHE A C 1
ATOM 828 O O . PHE A 1 102 ? 2.646 2.107 -2.998 1.00 92.69 102 PHE A O 1
ATOM 835 N N . PHE A 1 103 ? 1.617 2.532 -4.943 1.00 93.44 103 PHE A N 1
ATOM 836 C CA . PHE A 1 103 ? 2.665 3.431 -5.429 1.00 93.44 103 PHE A CA 1
ATOM 837 C C . PHE A 1 103 ? 2.826 4.691 -4.582 1.00 93.44 103 PHE A C 1
ATOM 839 O O . PHE A 1 103 ? 3.936 5.205 -4.478 1.00 93.44 103 PHE A O 1
ATOM 846 N N . SER A 1 104 ? 1.737 5.203 -4.009 1.00 90.62 104 SER A N 1
ATOM 847 C CA . SER A 1 104 ? 1.782 6.377 -3.136 1.00 90.62 104 SER A CA 1
ATOM 848 C C . SER A 1 104 ? 2.420 6.054 -1.787 1.00 90.62 104 SER A C 1
ATOM 850 O O . SER A 1 104 ? 3.164 6.873 -1.259 1.00 90.62 104 SER A O 1
ATOM 852 N N . MET A 1 105 ? 2.161 4.862 -1.245 1.00 87.25 105 MET A N 1
ATOM 853 C CA . MET A 1 105 ? 2.697 4.429 0.047 1.00 87.25 105 MET A CA 1
ATOM 854 C C . MET A 1 105 ? 4.206 4.149 -0.005 1.00 87.25 105 MET A C 1
ATOM 856 O O . MET A 1 105 ? 4.923 4.542 0.913 1.00 87.25 105 MET A O 1
ATOM 860 N N . ASP A 1 106 ? 4.674 3.514 -1.082 1.00 85.44 106 ASP A N 1
ATOM 861 C CA . ASP A 1 106 ? 6.090 3.177 -1.295 1.00 85.44 106 ASP A CA 1
ATOM 862 C C . ASP A 1 106 ? 6.855 4.261 -2.084 1.00 85.44 106 ASP A C 1
ATOM 864 O O . ASP A 1 106 ? 7.996 4.046 -2.492 1.00 85.44 106 ASP A O 1
ATOM 868 N N . GLU A 1 107 ? 6.225 5.420 -2.321 1.00 89.75 107 GLU A N 1
ATOM 869 C CA . GLU A 1 107 ? 6.788 6.571 -3.047 1.00 89.75 107 GLU A CA 1
ATOM 870 C C . GLU A 1 107 ? 7.406 6.199 -4.412 1.00 89.75 107 GLU A C 1
ATOM 872 O O . GLU A 1 107 ? 8.437 6.728 -4.835 1.00 89.75 107 GLU A O 1
ATOM 877 N N . ILE A 1 108 ? 6.761 5.281 -5.137 1.00 88.31 108 ILE A N 1
ATOM 878 C CA . ILE A 1 108 ? 7.270 4.759 -6.409 1.00 88.31 108 ILE A CA 1
ATOM 879 C C . ILE A 1 108 ? 7.207 5.844 -7.508 1.00 88.31 108 ILE A C 1
ATOM 881 O O . ILE A 1 108 ? 6.106 6.336 -7.820 1.00 88.31 108 ILE A O 1
ATOM 885 N N . PRO A 1 109 ? 8.348 6.176 -8.158 1.00 91.88 109 PRO A N 1
ATOM 886 C CA . PRO A 1 109 ? 8.415 7.159 -9.239 1.00 91.88 109 PRO A CA 1
ATOM 887 C C . PRO A 1 109 ? 7.509 6.803 -10.416 1.00 91.88 109 PRO A C 1
ATOM 889 O O . PRO A 1 109 ? 7.381 5.633 -10.788 1.00 91.88 109 PRO A O 1
ATOM 892 N N . PHE A 1 110 ? 6.906 7.818 -11.038 1.00 92.06 110 PHE A N 1
ATOM 893 C CA . PHE A 1 110 ? 5.927 7.648 -12.115 1.00 92.06 110 PHE A CA 1
ATOM 894 C C . PHE A 1 110 ? 6.471 6.819 -13.289 1.00 92.06 110 PHE A C 1
ATOM 896 O O . PHE A 1 110 ? 5.773 5.961 -13.827 1.00 92.06 110 PHE A O 1
ATOM 903 N N . GLU A 1 111 ? 7.744 7.007 -13.627 1.00 95.00 111 GLU A N 1
ATOM 904 C CA . GLU A 1 111 ? 8.454 6.343 -14.721 1.00 95.00 111 GLU A CA 1
ATOM 905 C C . GLU A 1 111 ? 8.577 4.826 -14.512 1.00 95.00 111 GLU A C 1
ATOM 907 O O . GLU A 1 111 ? 8.709 4.067 -15.472 1.00 95.00 111 GLU A O 1
ATOM 912 N N . GLN A 1 112 ? 8.520 4.367 -13.259 1.00 93.19 112 GLN A N 1
ATOM 913 C CA . GLN A 1 112 ? 8.645 2.954 -12.900 1.00 93.19 112 GLN A CA 1
ATOM 914 C C . GLN A 1 112 ? 7.287 2.253 -12.777 1.00 93.19 112 GLN A C 1
ATOM 916 O O . GLN A 1 112 ? 7.213 1.031 -12.931 1.00 93.19 112 GLN A O 1
ATOM 921 N N . ARG A 1 113 ? 6.202 3.008 -12.553 1.00 94.44 113 ARG A N 1
ATOM 922 C CA . ARG A 1 113 ? 4.861 2.468 -12.271 1.00 94.44 113 ARG A CA 1
ATOM 923 C C . ARG A 1 113 ? 4.362 1.519 -13.356 1.00 94.44 113 ARG A C 1
ATOM 925 O O . ARG A 1 113 ? 3.889 0.432 -13.043 1.00 94.44 113 ARG A O 1
ATOM 932 N N . VAL A 1 114 ? 4.509 1.895 -14.628 1.00 95.81 114 VAL A N 1
ATOM 933 C CA . VAL A 1 114 ? 4.043 1.075 -15.763 1.00 95.81 114 VAL A CA 1
ATOM 934 C C . VAL A 1 114 ? 4.792 -0.254 -15.829 1.00 95.81 114 VAL A C 1
ATOM 936 O O . VAL A 1 114 ? 4.173 -1.307 -15.972 1.00 95.81 114 VAL A O 1
ATOM 939 N N . LYS A 1 115 ? 6.121 -0.218 -15.671 1.00 94.69 115 LYS A N 1
ATOM 940 C CA . LYS A 1 115 ? 6.960 -1.421 -15.683 1.00 94.69 115 LYS A CA 1
ATOM 941 C C . LYS A 1 115 ? 6.550 -2.383 -14.567 1.00 94.69 115 LYS A C 1
ATOM 943 O O . LYS A 1 115 ? 6.398 -3.572 -14.824 1.00 94.69 115 LYS A O 1
ATOM 948 N N . ILE A 1 116 ? 6.315 -1.866 -13.363 1.00 94.06 116 ILE A N 1
ATOM 949 C CA . ILE A 1 116 ? 5.876 -2.673 -12.219 1.00 94.06 116 ILE A CA 1
ATOM 950 C C . ILE A 1 116 ? 4.475 -3.240 -12.474 1.00 94.06 116 ILE A C 1
ATOM 952 O O . ILE A 1 116 ? 4.276 -4.442 -12.376 1.00 94.06 116 ILE A O 1
ATOM 956 N N . ALA A 1 117 ? 3.512 -2.418 -12.890 1.00 95.00 117 ALA A N 1
ATOM 957 C CA . ALA A 1 117 ? 2.152 -2.884 -13.155 1.00 95.00 117 ALA A CA 1
ATOM 958 C C . ALA A 1 117 ? 2.091 -3.982 -14.236 1.00 95.00 117 ALA A C 1
ATOM 960 O O . ALA A 1 117 ? 1.322 -4.930 -14.096 1.00 95.00 117 ALA A O 1
ATOM 961 N N . SER A 1 118 ? 2.923 -3.892 -15.283 1.00 94.75 118 SER A N 1
ATOM 962 C CA . SER A 1 118 ? 2.920 -4.863 -16.390 1.00 94.75 118 SER A CA 1
ATOM 963 C C . SER A 1 118 ? 3.298 -6.290 -15.981 1.00 94.75 118 SER A C 1
ATOM 965 O O . SER A 1 118 ? 2.758 -7.237 -16.541 1.00 94.75 118 SER A O 1
ATOM 967 N N . ILE A 1 119 ? 4.175 -6.467 -14.986 1.00 95.06 119 ILE A N 1
ATOM 968 C CA . ILE A 1 119 ? 4.605 -7.804 -14.540 1.00 95.06 119 ILE A CA 1
ATOM 969 C C . ILE A 1 119 ? 3.602 -8.470 -13.586 1.00 95.06 119 ILE A C 1
ATOM 971 O O . ILE A 1 119 ? 3.764 -9.638 -13.244 1.00 95.06 119 ILE A O 1
ATOM 975 N N . HIS A 1 120 ? 2.570 -7.739 -13.154 1.00 94.75 120 HIS A N 1
ATOM 976 C CA . HIS A 1 120 ? 1.526 -8.213 -12.240 1.00 94.75 120 HIS A CA 1
ATOM 977 C C . HIS A 1 120 ? 0.157 -8.378 -12.922 1.00 94.75 120 HIS A C 1
ATOM 979 O O . HIS A 1 120 ? -0.869 -8.519 -12.251 1.00 94.75 120 HIS A O 1
ATOM 985 N N . MET A 1 121 ? 0.130 -8.371 -14.254 1.00 93.75 121 MET A N 1
ATOM 986 C CA . MET A 1 121 ? -1.030 -8.813 -15.022 1.00 93.75 121 MET A CA 1
ATOM 987 C C . MET A 1 121 ? -1.119 -10.345 -14.977 1.00 93.75 121 MET A C 1
ATOM 989 O O . MET A 1 121 ? -0.101 -11.034 -14.984 1.00 93.75 121 MET A O 1
ATOM 993 N N . GLU A 1 122 ? -2.332 -10.886 -14.917 1.00 92.38 122 GLU A N 1
ATOM 994 C CA . GLU A 1 122 ? -2.594 -12.326 -14.900 1.00 92.38 122 GLU A CA 1
ATOM 995 C C . GLU A 1 122 ? -3.865 -12.679 -15.688 1.00 92.38 122 GLU A C 1
ATOM 997 O O . GLU A 1 122 ? -4.667 -11.812 -16.037 1.00 92.38 122 GLU A O 1
ATOM 1002 N N . GLY A 1 123 ? -4.064 -13.966 -15.979 1.00 91.12 123 GLY A N 1
ATOM 1003 C CA . GLY A 1 123 ? -5.269 -14.452 -16.655 1.00 91.12 123 GLY A CA 1
ATOM 1004 C C . GLY A 1 123 ? -5.501 -13.797 -18.021 1.00 91.12 123 GLY A C 1
ATOM 1005 O O . GLY A 1 123 ? -4.570 -13.629 -18.809 1.00 91.12 123 GLY A O 1
ATOM 1006 N N . GLU A 1 124 ? -6.749 -13.413 -18.293 1.00 87.25 124 GLU A N 1
ATOM 1007 C CA . GLU A 1 124 ? -7.165 -12.819 -19.572 1.00 87.25 124 GLU A CA 1
ATOM 1008 C C . GLU A 1 124 ? -6.503 -11.461 -19.853 1.00 87.25 124 GLU A C 1
ATOM 1010 O O . GLU A 1 124 ? -6.409 -11.060 -21.006 1.00 87.25 124 GLU A O 1
ATOM 1015 N N . ALA A 1 125 ? -5.982 -10.769 -18.833 1.00 86.81 125 ALA A N 1
ATOM 1016 C CA . ALA A 1 125 ? -5.240 -9.521 -19.027 1.00 86.81 125 ALA A CA 1
ATOM 1017 C C . ALA A 1 125 ? -3.839 -9.719 -19.635 1.00 86.81 125 ALA A C 1
ATOM 1019 O O . ALA A 1 125 ? -3.216 -8.742 -20.044 1.00 86.81 125 ALA A O 1
ATOM 1020 N N . THR A 1 126 ? -3.334 -10.957 -19.669 1.00 83.44 126 THR A N 1
ATOM 1021 C CA . THR A 1 126 ? -2.042 -11.305 -20.294 1.00 83.44 126 THR A CA 1
ATOM 1022 C C . THR A 1 126 ? -2.177 -11.907 -21.692 1.00 83.44 126 THR A C 1
ATOM 1024 O O . THR A 1 126 ? -1.154 -12.185 -22.320 1.00 83.44 126 THR A O 1
ATOM 1027 N N . ALA A 1 127 ? -3.414 -12.146 -22.139 1.00 65.44 127 ALA A N 1
ATOM 1028 C CA . ALA A 1 127 ? -3.745 -12.862 -23.369 1.00 65.44 127 ALA A CA 1
ATOM 1029 C C . ALA A 1 127 ? -3.720 -11.973 -24.622 1.00 65.44 127 ALA A C 1
ATOM 1031 O O . ALA A 1 127 ? -3.997 -10.756 -24.512 1.00 65.44 127 ALA A O 1
#

Organism: Capsicum annuum (NCBI:txid4072)

Radius of gyration: 25.87 Å; chains: 1; bounding box: 53×49×71 Å

Sequence (127 aa):
MQEQLQKLMEGMASIMDRNSQVDKEMGELKENLARLAVNDQENEGGREESAAGRACSMDLHNDYRSRDKQNHGNFFTRFSRLDFPKFSGLELRTWLYKVDQFFSMDEIPFEQRVKIASIHMEGEATA

Secondary structure (DSSP, 8-state):
-HHHHHHHHHHHHHHHHHHHHHHHHHHHHHHHHHHHHHTT-S------------------------------S-TTTTT--PPPPPB-SS-HHHHHHHHHHHHHHTT--HHHHHHHHHTTB-GGGG-

Foldseek 3Di:
DVVVVVVVVVVVVVVVVVVVVVVVVVVVVVVVVVVVVVVVPPDDDDDDDDDDDDDDDPPPPPPPPDDDDDPPDQPPPPPDPDDQDAAQPPDVVVNVVSLVVNCVSVVPDPVCSVVVRVVRYDHPRVD